Protein AF-A0A3B9M9H8-F1 (afdb_monomer_lite)

Radius of gyration: 17.42 Å; chains: 1; bounding box: 34×27×54 Å

pLDDT: mean 92.32, std 10.02, range [53.03, 98.56]

Secondary structure (DSSP, 8-state):
--TTHHHHHHHHHHHHHHHHHHH--SHHHHHHHHHHHHHHIIIIIHHHHHHHHHS-GGGHHHHHHHHHHHHHHHHHHHHHHHHHHHHTT-HHHHHHHHHHHHHHHHHHHHHHHHH---HHHHHHHHHHH--

Sequence (131 aa):
TPAWVPISIGGAMGCAGYLAAALDQHAVAILLASVLIGGCYAIFHSTMQAWATDIAPEVRGTAAALFVTSAFTGGAIGSGLGAFFAQAHQYRSLFLLAAALSVPVVITAALTRARYPGSMLAEQVEELAGS

Structure (mmCIF, N/CA/C/O backbone):
data_AF-A0A3B9M9H8-F1
#
_entry.id   AF-A0A3B9M9H8-F1
#
loop_
_atom_site.group_PDB
_atom_site.id
_atom_site.type_symbol
_atom_site.label_atom_id
_atom_site.label_alt_id
_atom_site.label_comp_id
_atom_site.label_asym_id
_atom_site.label_entity_id
_atom_site.label_seq_id
_atom_site.pdbx_PDB_ins_code
_atom_site.Cartn_x
_atom_site.Cartn_y
_atom_site.Cartn_z
_atom_site.occupancy
_atom_site.B_iso_or_equiv
_atom_site.auth_seq_id
_atom_site.auth_comp_id
_atom_site.auth_asym_id
_atom_site.auth_atom_id
_atom_site.pdbx_PDB_model_num
ATOM 1 N N . THR A 1 1 ? 3.543 -13.866 -15.358 1.00 61.75 1 THR A N 1
ATOM 2 C CA . THR A 1 1 ? 2.240 -13.304 -14.927 1.00 61.75 1 THR A CA 1
ATOM 3 C C . THR A 1 1 ? 2.191 -11.836 -15.315 1.00 61.75 1 THR A C 1
ATOM 5 O O . THR A 1 1 ? 3.250 -11.216 -15.331 1.00 61.75 1 THR A O 1
ATOM 8 N N . PRO A 1 2 ? 1.028 -11.267 -15.684 1.00 82.25 2 PRO A N 1
ATOM 9 C CA . PRO A 1 2 ? 0.944 -9.858 -16.070 1.00 82.25 2 PRO A CA 1
ATOM 10 C C . PRO A 1 2 ? 1.464 -8.936 -14.963 1.00 82.25 2 PRO A C 1
ATOM 12 O O . PRO A 1 2 ? 1.190 -9.156 -13.784 1.00 82.25 2 PRO A O 1
ATOM 15 N N . ALA A 1 3 ? 2.197 -7.889 -15.340 1.00 85.69 3 ALA A N 1
ATOM 16 C CA . ALA A 1 3 ? 2.965 -7.072 -14.402 1.00 85.69 3 ALA A CA 1
ATOM 17 C C . ALA A 1 3 ? 2.104 -6.292 -13.380 1.00 85.69 3 ALA A C 1
ATOM 19 O O . ALA A 1 3 ? 2.617 -5.856 -12.355 1.00 85.69 3 ALA A O 1
ATOM 20 N N . TRP A 1 4 ? 0.803 -6.134 -13.640 1.00 90.31 4 TRP A N 1
ATOM 21 C CA . TRP A 1 4 ? -0.172 -5.487 -12.752 1.00 90.31 4 TRP A CA 1
ATOM 22 C C . TRP A 1 4 ? -0.749 -6.423 -11.673 1.00 90.31 4 TRP A C 1
ATOM 24 O O . TRP A 1 4 ? -1.355 -5.951 -10.708 1.00 90.31 4 TRP A O 1
ATOM 34 N N . VAL A 1 5 ? -0.566 -7.743 -11.806 1.00 94.19 5 VAL A N 1
ATOM 35 C CA . VAL A 1 5 ? -1.150 -8.741 -10.892 1.00 94.19 5 VAL A CA 1
ATOM 36 C C . VAL A 1 5 ? -0.601 -8.622 -9.465 1.00 94.19 5 VAL A C 1
ATOM 38 O O . VAL A 1 5 ? -1.420 -8.549 -8.550 1.00 94.19 5 VAL A O 1
ATOM 41 N N . PRO A 1 6 ? 0.726 -8.529 -9.224 1.00 94.62 6 PRO A N 1
ATOM 42 C CA . PRO A 1 6 ? 1.252 -8.388 -7.863 1.00 94.62 6 PRO A CA 1
ATOM 43 C C . PRO A 1 6 ? 0.739 -7.122 -7.169 1.00 94.62 6 PRO A C 1
ATOM 45 O O . PRO A 1 6 ? 0.339 -7.168 -6.008 1.00 94.62 6 PRO A O 1
ATOM 48 N N . ILE A 1 7 ? 0.664 -6.012 -7.913 1.00 95.56 7 ILE A N 1
ATOM 49 C CA . ILE A 1 7 ? 0.098 -4.745 -7.435 1.00 95.56 7 ILE A CA 1
ATOM 50 C C . ILE A 1 7 ? -1.368 -4.943 -7.032 1.00 95.56 7 ILE A C 1
ATOM 52 O O . ILE A 1 7 ? -1.773 -4.563 -5.939 1.00 95.56 7 ILE A O 1
ATOM 56 N N . SER A 1 8 ? -2.169 -5.596 -7.868 1.00 96.94 8 SER A N 1
ATOM 57 C CA . SER A 1 8 ? -3.590 -5.793 -7.563 1.00 96.94 8 SER A CA 1
ATOM 58 C C . SER A 1 8 ? -3.805 -6.704 -6.354 1.00 96.94 8 SER A C 1
ATOM 60 O O . SER A 1 8 ? -4.642 -6.398 -5.511 1.00 96.94 8 SER A O 1
ATOM 62 N N . ILE A 1 9 ? -3.024 -7.782 -6.224 1.00 97.75 9 ILE A N 1
ATOM 63 C CA . ILE A 1 9 ? -3.107 -8.705 -5.083 1.00 97.75 9 ILE A CA 1
ATOM 64 C C . ILE A 1 9 ? -2.706 -7.994 -3.790 1.00 97.75 9 ILE A C 1
ATOM 66 O O . ILE A 1 9 ? -3.498 -7.947 -2.852 1.00 97.75 9 ILE A O 1
ATOM 70 N N . GLY A 1 10 ? -1.509 -7.400 -3.740 1.00 97.69 10 GLY A N 1
ATOM 71 C CA . GLY A 1 10 ? -1.038 -6.708 -2.539 1.00 97.69 10 GLY A CA 1
ATOM 72 C C . GLY A 1 10 ? -1.941 -5.530 -2.162 1.00 97.69 10 GLY A C 1
ATOM 73 O O . GLY A 1 10 ? -2.277 -5.349 -0.994 1.00 97.69 10 GLY A O 1
ATOM 74 N N . GLY A 1 11 ? -2.416 -4.775 -3.155 1.00 97.69 11 GLY A N 1
ATOM 75 C CA . GLY A 1 11 ? -3.352 -3.675 -2.951 1.00 97.69 11 GLY A CA 1
ATOM 76 C C . GLY A 1 11 ? -4.710 -4.130 -2.410 1.00 97.69 11 GLY A C 1
ATOM 77 O O . GLY A 1 11 ? -5.246 -3.511 -1.488 1.00 97.69 11 GLY A O 1
ATOM 78 N N . ALA A 1 12 ? -5.248 -5.243 -2.922 1.00 98.25 12 ALA A N 1
ATOM 79 C CA . ALA A 1 12 ? -6.476 -5.845 -2.410 1.00 98.25 12 ALA A CA 1
ATOM 80 C C . ALA A 1 12 ? -6.315 -6.321 -0.961 1.00 98.25 12 ALA A C 1
ATOM 82 O O . ALA A 1 12 ? -7.221 -6.110 -0.156 1.00 98.25 12 ALA A O 1
ATOM 83 N N . MET A 1 13 ? -5.155 -6.886 -0.600 1.00 98.50 13 MET A N 1
ATOM 84 C CA . MET A 1 13 ? -4.850 -7.230 0.793 1.00 98.50 13 MET A CA 1
ATOM 85 C C . MET A 1 13 ? -4.887 -5.988 1.690 1.00 98.50 13 MET A C 1
ATOM 87 O O . MET A 1 13 ? -5.530 -6.017 2.734 1.00 98.50 13 MET A O 1
ATOM 91 N N . GLY A 1 14 ? -4.278 -4.874 1.270 1.00 98.19 14 GLY A N 1
ATOM 92 C CA . GLY A 1 14 ? -4.316 -3.617 2.026 1.00 98.19 14 GLY A CA 1
ATOM 93 C C . GLY A 1 14 ? -5.739 -3.083 2.224 1.00 98.19 14 GLY A C 1
ATOM 94 O O . GLY A 1 14 ? -6.138 -2.779 3.348 1.00 98.19 14 GLY A O 1
ATOM 95 N N . CYS A 1 15 ? -6.536 -3.043 1.151 1.00 98.38 15 CYS A N 1
ATOM 96 C CA . CYS A 1 15 ? -7.935 -2.607 1.216 1.00 98.38 15 CYS A CA 1
ATOM 97 C C . CYS A 1 15 ? -8.771 -3.508 2.138 1.00 98.38 15 CYS A C 1
ATOM 99 O O . CYS A 1 15 ? -9.527 -3.008 2.970 1.00 98.38 15 CYS A O 1
ATOM 101 N N . ALA A 1 16 ? -8.608 -4.829 2.023 1.00 98.31 16 ALA A N 1
ATOM 102 C CA . ALA A 1 16 ? -9.291 -5.800 2.871 1.00 98.31 16 ALA A CA 1
ATOM 103 C C . ALA A 1 16 ? -8.863 -5.680 4.340 1.00 98.31 16 ALA A C 1
ATOM 105 O O . ALA A 1 16 ? -9.712 -5.764 5.223 1.00 98.31 16 ALA A O 1
ATOM 106 N N . GLY A 1 17 ? -7.578 -5.434 4.610 1.00 98.25 17 GLY A N 1
ATOM 107 C CA . GLY A 1 17 ? -7.062 -5.227 5.961 1.00 98.25 17 GLY A CA 1
ATOM 108 C C . GLY A 1 17 ? -7.670 -3.997 6.633 1.00 98.25 17 GLY A C 1
ATOM 109 O O . GLY A 1 17 ? -8.185 -4.099 7.746 1.00 98.25 17 GLY A O 1
ATOM 110 N N . TYR A 1 18 ? -7.700 -2.854 5.940 1.00 98.12 18 TYR A N 1
ATOM 111 C CA . TYR A 1 18 ? -8.363 -1.656 6.464 1.00 98.12 18 TYR A CA 1
ATOM 112 C C . TYR A 1 18 ? -9.869 -1.854 6.645 1.00 98.12 18 TYR A C 1
ATOM 114 O O . TYR A 1 18 ? -10.421 -1.435 7.659 1.00 98.12 18 TYR A O 1
ATOM 122 N N . LEU A 1 19 ? -10.541 -2.534 5.713 1.00 97.88 19 LEU A N 1
ATOM 123 C CA . LEU A 1 19 ? -11.967 -2.819 5.853 1.00 97.88 19 LEU A CA 1
ATOM 124 C C . LEU A 1 19 ? -12.250 -3.755 7.039 1.00 97.88 19 LEU A C 1
ATOM 126 O O . LEU A 1 19 ? -13.182 -3.501 7.795 1.00 97.88 19 LEU A O 1
ATOM 130 N N . ALA A 1 20 ? -11.432 -4.788 7.249 1.00 97.69 20 ALA A N 1
ATOM 131 C CA . ALA A 1 20 ? -11.558 -5.693 8.389 1.00 97.69 20 ALA A CA 1
ATOM 132 C C . ALA A 1 20 ? -11.435 -4.940 9.723 1.00 97.69 20 ALA A C 1
ATOM 134 O O . ALA A 1 20 ? -12.317 -5.064 10.569 1.00 97.69 20 ALA A O 1
ATOM 135 N N . ALA A 1 21 ? -10.416 -4.084 9.867 1.00 97.62 21 ALA A N 1
ATOM 136 C CA . ALA A 1 21 ? -10.228 -3.246 11.056 1.00 97.62 21 ALA A CA 1
ATOM 137 C C . ALA A 1 21 ? -11.351 -2.207 11.260 1.00 97.62 21 ALA A C 1
ATOM 139 O O . ALA A 1 21 ? -11.612 -1.753 12.376 1.00 97.62 21 ALA A O 1
ATOM 140 N N . ALA A 1 22 ? -12.027 -1.803 10.182 1.00 97.38 22 ALA A N 1
ATOM 141 C CA . ALA A 1 22 ? -13.179 -0.914 10.259 1.00 97.38 22 ALA A CA 1
ATOM 142 C C . ALA A 1 22 ? -14.457 -1.626 10.727 1.00 97.38 22 ALA A C 1
ATOM 144 O O . ALA A 1 22 ? -15.315 -1.002 11.357 1.00 97.38 22 ALA A O 1
ATOM 145 N N . LEU A 1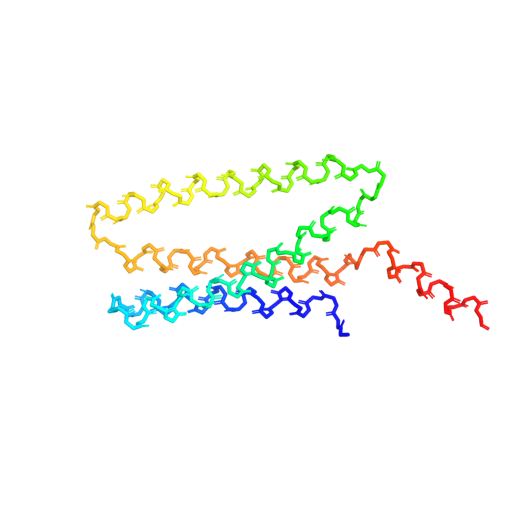 23 ? -14.612 -2.905 10.378 1.00 97.00 23 LEU A N 1
ATOM 146 C CA . LEU A 1 23 ? -15.783 -3.709 10.723 1.00 97.00 23 LEU A CA 1
ATOM 147 C C . LEU A 1 23 ? -15.714 -4.234 12.156 1.00 97.00 23 LEU A C 1
ATOM 149 O O . LEU A 1 23 ? -16.728 -4.212 12.848 1.00 97.00 23 LEU A O 1
ATOM 153 N N . ASP A 1 24 ? -14.533 -4.667 12.593 1.00 95.56 24 ASP A N 1
ATOM 154 C CA . ASP A 1 24 ? -14.305 -5.203 13.931 1.00 95.56 24 ASP A CA 1
ATOM 155 C C . ASP A 1 24 ? -12.929 -4.769 14.461 1.00 95.56 24 ASP A C 1
ATOM 157 O O . ASP A 1 24 ? -11.912 -4.839 13.771 1.00 95.56 24 ASP A O 1
ATOM 161 N N . GLN A 1 25 ? -12.914 -4.292 15.705 1.00 94.75 25 GLN A N 1
ATOM 162 C CA . GLN A 1 25 ? -11.747 -3.733 16.393 1.00 94.75 25 GLN A CA 1
ATOM 163 C C . GLN A 1 25 ? -11.278 -4.607 17.559 1.00 94.75 25 GLN A C 1
ATOM 165 O O . GLN A 1 25 ? -10.404 -4.205 18.329 1.00 94.75 25 GLN A O 1
ATOM 170 N N . HIS A 1 26 ? -11.824 -5.817 17.696 1.00 95.69 26 HIS A N 1
ATOM 171 C CA . HIS A 1 26 ? -11.276 -6.816 18.599 1.00 95.69 26 HIS A CA 1
ATOM 172 C C . HIS A 1 26 ? -9.885 -7.281 18.151 1.00 95.69 26 HIS A C 1
ATOM 174 O O . HIS A 1 26 ? -9.519 -7.225 16.975 1.00 95.69 26 HIS A O 1
ATOM 180 N N . ALA A 1 27 ? -9.104 -7.792 19.108 1.00 96.00 27 ALA A N 1
ATOM 181 C CA . ALA A 1 27 ? -7.704 -8.158 18.896 1.00 96.00 27 ALA A CA 1
ATOM 182 C C . ALA A 1 27 ? -7.499 -9.089 17.688 1.00 96.00 27 ALA A C 1
ATOM 184 O O . ALA A 1 27 ? -6.577 -8.882 16.908 1.00 96.00 27 ALA A O 1
ATOM 185 N N . VAL A 1 28 ? -8.380 -10.073 17.487 1.00 97.00 28 VAL A N 1
ATOM 186 C CA . VAL A 1 28 ? -8.283 -11.023 16.367 1.00 97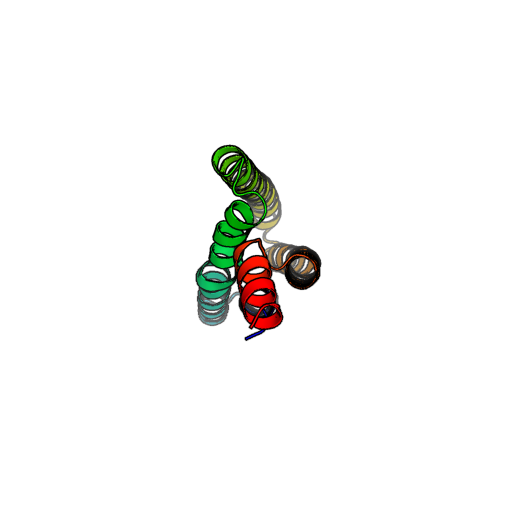.00 28 VAL A CA 1
ATOM 187 C C . VAL A 1 28 ? -8.471 -10.332 15.011 1.00 97.00 28 VAL A C 1
ATOM 189 O O . VAL A 1 28 ? -7.697 -10.585 14.089 1.00 97.00 28 VAL A O 1
ATOM 192 N N . ALA A 1 29 ? -9.450 -9.432 14.887 1.00 95.25 29 ALA A N 1
ATOM 193 C CA . ALA A 1 29 ? -9.695 -8.688 13.653 1.00 95.25 29 ALA A CA 1
ATOM 194 C C . ALA A 1 29 ? -8.534 -7.735 13.327 1.00 95.25 29 ALA A C 1
ATOM 196 O O . ALA A 1 29 ? -8.086 -7.670 12.182 1.00 95.25 29 ALA A O 1
ATOM 197 N N . ILE A 1 30 ? -7.976 -7.069 14.343 1.00 97.81 30 ILE A N 1
ATOM 198 C CA . ILE A 1 30 ? -6.798 -6.205 14.188 1.00 97.81 30 ILE A CA 1
ATOM 199 C C . ILE A 1 30 ? -5.544 -7.011 13.822 1.00 97.81 30 ILE A C 1
ATOM 201 O O . ILE A 1 30 ? -4.752 -6.564 12.990 1.00 97.81 30 ILE A O 1
ATOM 205 N N . LEU A 1 31 ? -5.365 -8.214 14.376 1.00 98.19 31 LEU A N 1
ATOM 206 C CA . LEU A 1 31 ? -4.277 -9.114 13.982 1.00 98.19 31 LEU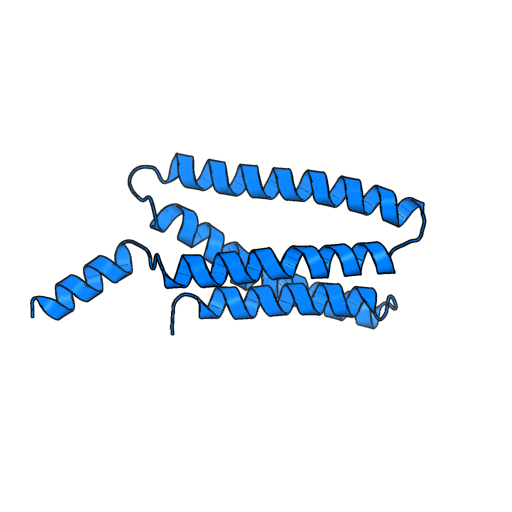 A CA 1
ATOM 207 C C . LEU A 1 31 ? -4.407 -9.536 12.515 1.00 98.19 31 LEU A C 1
ATOM 209 O O . LEU A 1 31 ? -3.433 -9.449 11.768 1.00 98.19 31 LEU A O 1
ATOM 213 N N . LEU A 1 32 ? -5.610 -9.920 12.076 1.00 97.94 32 LEU A N 1
ATOM 214 C CA . LEU A 1 32 ? -5.875 -10.237 10.671 1.00 97.94 32 LEU A CA 1
ATOM 215 C C . LEU A 1 32 ? -5.579 -9.036 9.763 1.00 97.94 32 LEU A C 1
ATOM 217 O O . LEU A 1 32 ? -4.867 -9.174 8.768 1.00 97.94 32 LEU A O 1
ATOM 221 N N . ALA A 1 33 ? -6.080 -7.852 10.124 1.00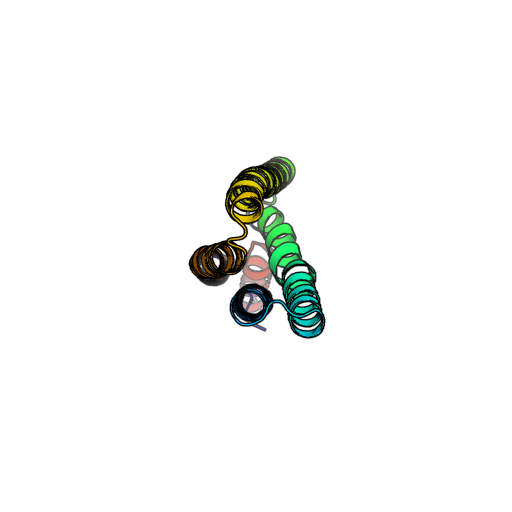 98.19 33 ALA A N 1
ATOM 222 C CA . ALA A 1 33 ? -5.810 -6.617 9.399 1.00 98.19 33 ALA A CA 1
ATOM 223 C C . ALA A 1 33 ? -4.304 -6.336 9.294 1.00 98.19 33 ALA A C 1
ATOM 225 O O . ALA A 1 33 ? -3.816 -5.997 8.218 1.00 98.19 33 ALA A O 1
ATOM 226 N N . SER A 1 34 ? -3.556 -6.546 10.379 1.00 98.12 34 SER A N 1
ATOM 227 C CA . SER A 1 34 ? -2.103 -6.347 10.419 1.00 98.12 34 SER A CA 1
ATOM 228 C C . SER A 1 34 ? -1.367 -7.286 9.464 1.00 98.12 34 SER A C 1
ATOM 230 O O . SER A 1 34 ? -0.484 -6.843 8.733 1.00 98.12 34 SER A O 1
ATOM 232 N N . VAL A 1 35 ? -1.755 -8.566 9.408 1.00 98.56 35 VAL A N 1
ATOM 233 C CA . VAL A 1 35 ? -1.181 -9.541 8.462 1.00 98.56 35 VAL A CA 1
ATOM 234 C C . VAL A 1 35 ? -1.472 -9.137 7.016 1.00 98.56 35 VAL A C 1
ATOM 236 O O . VAL A 1 35 ? -0.575 -9.153 6.173 1.00 98.56 35 VAL A O 1
ATOM 239 N N . LEU A 1 36 ? -2.709 -8.730 6.724 1.00 98.50 36 LEU A N 1
ATOM 240 C CA . LEU A 1 36 ? -3.115 -8.305 5.384 1.00 98.50 36 LEU A CA 1
ATOM 241 C C . LEU A 1 36 ? -2.373 -7.040 4.925 1.00 98.50 36 LEU A C 1
ATOM 243 O O . LEU A 1 36 ? -1.867 -6.990 3.803 1.00 98.50 36 LEU A O 1
ATOM 247 N N . ILE A 1 37 ? -2.241 -6.043 5.801 1.00 98.00 37 ILE A N 1
ATOM 248 C CA . ILE A 1 37 ? -1.482 -4.816 5.522 1.00 98.00 37 ILE A CA 1
ATOM 249 C C . ILE A 1 37 ? 0.019 -5.123 5.393 1.00 98.00 37 ILE A C 1
ATOM 251 O O . ILE A 1 37 ? 0.682 -4.575 4.512 1.00 98.00 37 ILE A O 1
ATOM 255 N N . GLY A 1 38 ? 0.551 -6.051 6.193 1.00 98.06 38 GLY A N 1
ATOM 256 C CA . GLY A 1 38 ? 1.914 -6.560 6.032 1.00 98.06 38 GLY A CA 1
ATOM 257 C C . GLY A 1 38 ? 2.140 -7.177 4.650 1.00 98.06 38 GLY A C 1
ATOM 258 O O . GLY A 1 38 ? 3.132 -6.874 3.991 1.00 98.06 38 GLY A O 1
ATOM 259 N N . GLY A 1 39 ? 1.181 -7.965 4.156 1.00 98.00 39 GLY A N 1
ATOM 260 C CA . GLY A 1 39 ? 1.206 -8.496 2.792 1.00 98.00 39 GLY A CA 1
ATOM 261 C C . GLY A 1 39 ? 1.126 -7.415 1.708 1.00 98.00 39 GLY A C 1
ATOM 262 O O . GLY A 1 39 ? 1.829 -7.507 0.703 1.00 98.00 39 GLY A O 1
ATOM 263 N N . CYS A 1 40 ? 0.352 -6.347 1.928 1.00 98.06 40 CYS A N 1
ATOM 264 C CA . CYS A 1 40 ? 0.365 -5.167 1.057 1.00 98.06 40 CYS A CA 1
ATOM 265 C C . CYS A 1 40 ? 1.772 -4.552 0.967 1.00 98.06 40 CYS A C 1
ATOM 267 O O . CYS A 1 40 ? 2.285 -4.345 -0.132 1.00 98.06 40 CYS A O 1
ATOM 269 N N . TYR A 1 41 ? 2.450 -4.339 2.095 1.00 96.31 41 TYR A N 1
ATOM 270 C CA . TYR A 1 41 ? 3.829 -3.838 2.093 1.00 96.31 41 TYR A CA 1
ATOM 271 C C . TYR A 1 41 ? 4.800 -4.794 1.386 1.00 96.31 41 TYR A C 1
ATOM 273 O O . TYR A 1 41 ? 5.601 -4.375 0.549 1.00 96.31 41 TYR A O 1
ATOM 281 N N . ALA A 1 42 ? 4.702 -6.088 1.688 1.00 97.75 42 ALA A N 1
ATOM 282 C CA . ALA A 1 42 ? 5.590 -7.098 1.131 1.00 97.75 42 ALA A CA 1
ATOM 283 C C . ALA A 1 42 ? 5.445 -7.250 -0.389 1.00 97.75 42 ALA A C 1
ATOM 285 O O . ALA A 1 42 ? 6.442 -7.507 -1.060 1.00 97.75 42 ALA A O 1
ATOM 286 N N . ILE A 1 43 ? 4.232 -7.088 -0.932 1.00 97.69 43 ILE A N 1
ATOM 287 C CA . ILE A 1 43 ? 3.931 -7.342 -2.348 1.00 97.69 43 ILE A CA 1
ATOM 288 C C . ILE A 1 43 ? 3.738 -6.036 -3.124 1.00 97.69 43 ILE A C 1
ATOM 290 O O . ILE A 1 43 ? 4.464 -5.779 -4.079 1.00 97.69 43 ILE A O 1
ATOM 294 N N . PHE A 1 44 ? 2.762 -5.204 -2.753 1.00 97.06 44 PHE A N 1
ATOM 295 C CA . PHE A 1 44 ? 2.416 -3.988 -3.497 1.00 97.06 44 PHE A CA 1
ATOM 296 C C . PHE A 1 44 ? 3.514 -2.929 -3.384 1.00 97.06 44 PHE A C 1
ATOM 298 O O . PHE A 1 44 ? 4.012 -2.457 -4.407 1.00 97.06 44 PHE A O 1
ATOM 305 N N . HIS A 1 45 ? 3.921 -2.580 -2.159 1.00 96.12 45 HIS A N 1
ATOM 306 C CA . HIS A 1 45 ? 4.871 -1.486 -1.943 1.00 96.12 45 HIS A CA 1
ATOM 307 C C . HIS A 1 45 ? 6.251 -1.813 -2.525 1.00 96.12 45 HIS A C 1
ATOM 309 O O . HIS A 1 45 ? 6.821 -1.000 -3.250 1.00 96.12 45 HIS A O 1
ATOM 315 N N . SER A 1 46 ? 6.781 -3.009 -2.254 1.00 95.62 46 SER A N 1
ATOM 316 C CA . SER A 1 46 ? 8.069 -3.458 -2.804 1.00 95.62 46 SER A CA 1
ATOM 317 C C . SER A 1 46 ? 8.065 -3.498 -4.341 1.00 95.62 46 SER A C 1
ATOM 319 O O . SER A 1 46 ? 9.012 -3.024 -4.970 1.00 95.62 46 SER A O 1
ATOM 321 N N . THR A 1 47 ? 6.974 -3.975 -4.958 1.00 95.50 47 THR A N 1
ATOM 322 C CA . THR A 1 47 ? 6.818 -3.999 -6.422 1.00 95.50 47 THR A CA 1
ATOM 323 C C . THR A 1 47 ? 6.798 -2.586 -7.000 1.00 95.50 47 THR A C 1
ATOM 325 O O . THR A 1 47 ? 7.459 -2.328 -8.005 1.00 95.50 47 THR A O 1
ATOM 328 N N . MET A 1 48 ? 6.069 -1.656 -6.374 1.00 94.62 48 MET A N 1
ATOM 329 C CA . MET A 1 48 ? 6.056 -0.255 -6.801 1.00 94.62 48 MET A CA 1
ATOM 330 C C . MET A 1 48 ? 7.425 0.408 -6.656 1.00 94.62 48 MET A C 1
ATOM 332 O O . MET A 1 48 ? 7.834 1.148 -7.546 1.00 94.62 48 MET A O 1
ATOM 336 N N . GLN A 1 49 ? 8.141 0.122 -5.568 1.00 94.88 49 GLN A N 1
ATOM 337 C CA . GLN A 1 49 ? 9.471 0.669 -5.327 1.00 94.88 49 GLN A CA 1
ATOM 338 C C . GLN A 1 49 ? 10.469 0.220 -6.402 1.00 94.88 49 GLN A C 1
ATOM 340 O O . GLN A 1 49 ? 11.196 1.053 -6.939 1.00 94.88 49 GLN A O 1
ATOM 345 N N . ALA A 1 50 ? 10.475 -1.070 -6.753 1.00 93.81 50 ALA A N 1
ATOM 346 C CA . ALA A 1 50 ? 11.302 -1.582 -7.846 1.00 93.81 50 ALA A CA 1
ATOM 347 C C . ALA A 1 50 ? 10.915 -0.929 -9.184 1.00 93.81 50 ALA A C 1
ATOM 349 O O . ALA A 1 50 ? 11.755 -0.375 -9.895 1.00 93.81 50 ALA A O 1
ATOM 350 N N . TRP A 1 51 ? 9.611 -0.893 -9.476 1.00 94.25 51 TRP A N 1
ATOM 351 C CA . TRP A 1 51 ? 9.087 -0.311 -10.708 1.00 94.25 51 TRP A CA 1
ATOM 352 C C . TRP A 1 51 ? 9.450 1.160 -10.903 1.00 94.25 51 TRP A C 1
ATOM 354 O O . TRP A 1 51 ? 9.790 1.554 -12.017 1.00 94.25 51 TRP A O 1
ATOM 364 N N . ALA A 1 52 ? 9.393 1.963 -9.838 1.00 92.69 52 ALA A N 1
ATOM 365 C CA . ALA A 1 52 ? 9.696 3.388 -9.895 1.00 92.69 52 ALA A CA 1
ATOM 366 C C . ALA A 1 52 ? 11.103 3.644 -10.452 1.00 92.69 52 ALA A C 1
ATOM 368 O O . ALA A 1 52 ? 11.303 4.585 -11.213 1.00 92.69 52 ALA A O 1
ATOM 369 N N . THR A 1 53 ? 12.069 2.785 -10.121 1.00 93.50 53 THR A N 1
ATOM 370 C CA . THR A 1 53 ? 13.434 2.897 -10.650 1.00 93.50 53 THR A CA 1
ATOM 371 C C . THR A 1 53 ? 13.607 2.280 -12.034 1.00 93.50 53 THR A C 1
ATOM 373 O O . THR A 1 53 ? 14.492 2.689 -12.782 1.00 93.50 53 THR A O 1
ATOM 376 N N . ASP A 1 54 ? 12.760 1.324 -12.402 1.00 92.38 54 ASP A N 1
ATOM 377 C CA . ASP A 1 54 ? 12.859 0.621 -13.683 1.00 92.38 54 ASP A CA 1
ATOM 378 C C . ASP A 1 54 ? 12.194 1.377 -14.836 1.00 92.38 54 ASP A C 1
ATOM 380 O O . ASP A 1 54 ? 12.564 1.186 -15.989 1.00 92.38 54 ASP A O 1
ATOM 384 N N . ILE A 1 55 ? 11.221 2.249 -14.555 1.00 89.62 55 ILE A N 1
ATOM 385 C CA . ILE A 1 55 ? 10.574 3.064 -15.595 1.00 89.62 55 ILE A CA 1
ATOM 386 C C . ILE A 1 55 ? 11.464 4.220 -16.082 1.00 89.62 55 ILE A C 1
ATOM 388 O O . ILE A 1 55 ? 11.264 4.724 -17.183 1.00 89.62 55 ILE A O 1
ATOM 392 N N . ALA A 1 56 ? 12.439 4.641 -15.271 1.00 87.94 56 ALA A N 1
ATOM 393 C CA . ALA A 1 56 ? 13.347 5.748 -15.566 1.00 87.94 56 ALA A CA 1
ATOM 394 C C . ALA A 1 56 ? 14.800 5.391 -15.178 1.00 87.94 56 ALA A C 1
ATOM 396 O O . ALA A 1 56 ? 15.360 5.988 -14.249 1.00 87.94 56 ALA A O 1
ATOM 397 N N . PRO A 1 57 ? 15.421 4.411 -15.868 1.00 88.44 57 PRO A N 1
ATOM 398 C CA . PRO A 1 57 ? 16.746 3.892 -15.522 1.00 88.44 57 PRO A CA 1
ATOM 399 C C . PRO A 1 57 ? 17.858 4.955 -15.603 1.00 88.44 57 PRO A C 1
ATOM 401 O O . PRO A 1 57 ? 18.802 4.921 -14.816 1.00 88.44 57 PRO A O 1
ATOM 404 N N . GLU A 1 58 ? 17.702 5.951 -16.475 1.00 92.25 58 GLU A N 1
ATOM 405 C CA . GLU A 1 58 ? 18.658 7.057 -16.654 1.00 92.25 58 GLU A CA 1
ATOM 406 C C . GLU A 1 58 ? 18.743 7.983 -15.427 1.00 92.25 58 GLU A C 1
ATOM 408 O O . GLU A 1 58 ? 19.743 8.660 -15.198 1.00 92.25 58 GLU A O 1
ATOM 413 N N . VAL A 1 59 ? 17.677 8.030 -14.618 1.00 94.44 59 VAL A N 1
ATOM 414 C CA . VAL A 1 59 ? 17.528 8.941 -13.469 1.00 94.44 59 VAL A CA 1
ATOM 415 C C . VAL A 1 59 ? 17.070 8.204 -12.204 1.00 94.44 59 VAL A C 1
ATOM 417 O O . VAL A 1 59 ? 16.329 8.747 -11.380 1.00 94.44 59 VAL A O 1
ATOM 420 N N . ARG A 1 60 ? 17.539 6.961 -12.013 1.00 93.31 60 ARG A N 1
ATOM 421 C CA . ARG A 1 60 ? 17.144 6.057 -10.905 1.00 93.31 60 ARG A CA 1
ATOM 422 C C . ARG A 1 60 ? 17.201 6.699 -9.527 1.00 93.31 60 ARG A C 1
ATOM 424 O O . ARG A 1 60 ? 16.288 6.498 -8.729 1.00 93.31 60 ARG A O 1
ATOM 431 N N . GLY A 1 61 ? 18.252 7.474 -9.253 1.00 96.12 61 GLY A N 1
ATOM 432 C CA . GLY A 1 61 ? 18.414 8.171 -7.975 1.00 96.12 61 GLY A CA 1
ATOM 433 C C . GLY A 1 61 ? 17.269 9.148 -7.698 1.00 96.12 61 GLY A C 1
ATOM 434 O O . GLY A 1 61 ? 16.667 9.109 -6.626 1.00 96.12 61 GLY A O 1
ATOM 435 N N . THR A 1 62 ? 16.907 9.965 -8.690 1.00 96.94 62 THR A N 1
ATOM 436 C CA . THR A 1 62 ? 15.788 10.913 -8.593 1.00 96.94 62 THR A CA 1
ATOM 437 C C . THR A 1 62 ? 14.449 10.191 -8.480 1.00 96.94 62 THR A C 1
ATOM 439 O O . THR A 1 62 ? 13.625 10.565 -7.648 1.00 96.94 62 THR A O 1
ATOM 442 N N . ALA A 1 63 ? 14.235 9.127 -9.261 1.00 95.38 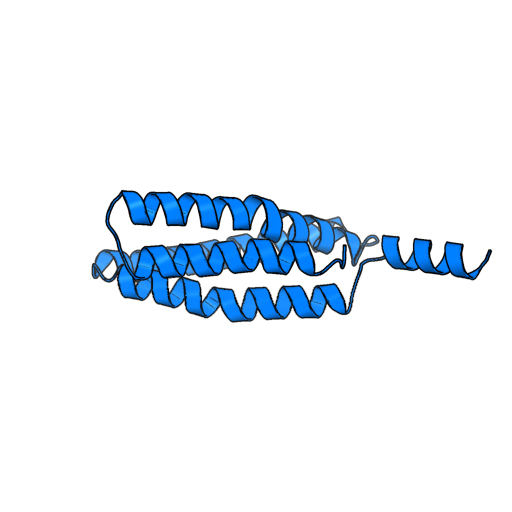63 ALA A N 1
ATOM 443 C CA . ALA A 1 63 ? 13.005 8.340 -9.197 1.00 95.38 63 ALA A CA 1
ATOM 444 C C . ALA A 1 63 ? 12.802 7.694 -7.813 1.00 95.38 63 ALA A C 1
ATOM 446 O O . ALA A 1 63 ? 11.720 7.794 -7.231 1.00 95.38 63 ALA A O 1
ATOM 447 N N . ALA A 1 64 ? 13.859 7.107 -7.241 1.00 96.06 64 ALA A N 1
ATOM 448 C CA . ALA A 1 64 ? 13.836 6.561 -5.887 1.00 96.06 64 ALA A CA 1
ATOM 449 C C . ALA A 1 64 ? 13.568 7.649 -4.833 1.00 96.06 64 ALA A C 1
ATOM 45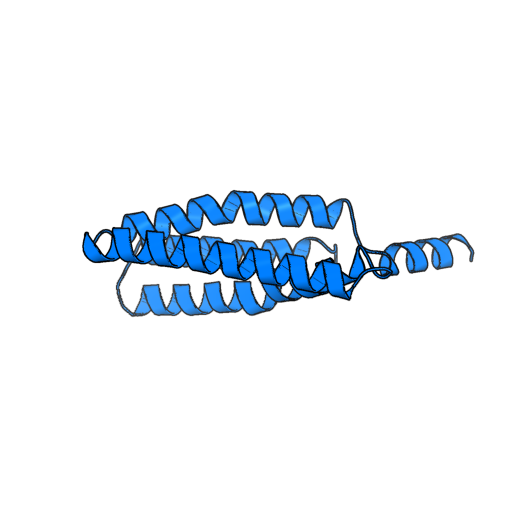1 O O . ALA A 1 64 ? 12.735 7.454 -3.947 1.00 96.06 64 ALA A O 1
ATOM 452 N N . ALA A 1 65 ? 14.222 8.812 -4.943 1.00 97.38 65 ALA A N 1
ATOM 453 C CA . ALA A 1 65 ? 14.024 9.927 -4.019 1.00 97.38 65 ALA A CA 1
ATOM 454 C C . ALA A 1 65 ? 12.584 10.463 -4.049 1.00 97.38 65 ALA A C 1
ATOM 456 O O . ALA A 1 65 ? 11.998 10.699 -2.992 1.00 97.38 65 ALA A O 1
ATOM 457 N N . LEU A 1 66 ? 11.982 10.607 -5.234 1.00 96.62 66 LEU A N 1
ATOM 458 C CA . LEU A 1 66 ? 10.585 11.027 -5.381 1.00 96.62 66 LEU A CA 1
ATOM 459 C C . LEU A 1 66 ? 9.613 9.992 -4.809 1.00 96.62 66 LEU A C 1
ATOM 461 O O . LEU A 1 66 ? 8.655 10.372 -4.132 1.00 96.62 66 LEU A O 1
ATOM 465 N N . PHE A 1 67 ? 9.868 8.699 -5.028 1.00 95.81 67 PHE A N 1
ATOM 466 C CA . PHE A 1 67 ? 9.055 7.626 -4.457 1.00 95.81 67 PHE A CA 1
ATOM 467 C C . PHE A 1 67 ? 9.081 7.664 -2.924 1.00 95.81 67 PHE A C 1
ATOM 469 O O . PHE A 1 67 ? 8.031 7.717 -2.285 1.00 95.81 67 PHE A O 1
ATOM 476 N N . VAL A 1 68 ? 10.277 7.723 -2.333 1.00 97.00 68 VAL A N 1
ATOM 477 C CA . VAL A 1 68 ? 10.468 7.778 -0.877 1.00 97.00 68 VAL A CA 1
ATOM 478 C C . VAL A 1 68 ? 9.880 9.058 -0.279 1.00 97.00 68 VAL A C 1
ATOM 480 O O . VAL A 1 68 ? 9.192 8.995 0.738 1.00 97.00 68 VAL A O 1
ATOM 483 N N . THR A 1 69 ? 10.087 10.209 -0.924 1.00 98.19 69 THR A N 1
ATOM 484 C CA . THR A 1 69 ? 9.486 11.485 -0.501 1.00 98.19 69 THR A CA 1
ATOM 485 C C . THR A 1 69 ? 7.967 11.372 -0.474 1.00 98.19 69 THR A C 1
ATOM 487 O O . THR A 1 69 ? 7.348 11.678 0.539 1.00 98.19 69 THR A O 1
ATOM 490 N N . SER A 1 70 ? 7.369 10.849 -1.547 1.00 96.69 70 SER A N 1
ATOM 491 C CA . SER A 1 70 ? 5.920 10.652 -1.638 1.00 96.69 70 SER A CA 1
ATOM 492 C C . SER A 1 70 ? 5.400 9.706 -0.549 1.00 96.69 70 SER A C 1
ATOM 494 O O . SER A 1 70 ? 4.386 10.000 0.086 1.00 96.69 70 SER A O 1
ATOM 496 N N . ALA A 1 71 ? 6.112 8.604 -0.285 1.00 95.38 71 ALA A N 1
ATOM 497 C CA . ALA A 1 71 ? 5.759 7.647 0.762 1.00 95.38 71 ALA A CA 1
ATOM 498 C C . ALA A 1 71 ? 5.791 8.288 2.160 1.00 95.38 71 ALA A C 1
ATOM 500 O O . ALA A 1 71 ? 4.839 8.139 2.930 1.00 95.38 71 ALA A O 1
ATOM 501 N N . PHE A 1 72 ? 6.837 9.056 2.478 1.00 96.94 72 PHE A N 1
ATOM 502 C CA . PHE A 1 72 ? 6.933 9.758 3.759 1.00 96.94 72 PHE A CA 1
ATOM 503 C C . PHE A 1 72 ? 5.908 10.884 3.897 1.00 96.94 72 PHE A C 1
ATOM 505 O O . PHE A 1 72 ? 5.312 11.023 4.964 1.00 96.94 72 PHE A O 1
ATOM 512 N N . THR A 1 73 ? 5.648 11.656 2.839 1.00 98.19 73 THR A N 1
ATOM 513 C CA . THR A 1 73 ? 4.590 12.676 2.842 1.00 98.19 73 THR A CA 1
ATOM 514 C C . THR A 1 73 ? 3.226 12.046 3.120 1.00 98.19 73 THR A C 1
ATOM 516 O O . THR A 1 73 ? 2.497 12.523 3.991 1.00 98.19 73 THR A O 1
ATOM 519 N N . GLY A 1 74 ? 2.902 10.938 2.447 1.00 96.31 74 GLY A N 1
ATOM 520 C CA . GLY A 1 74 ? 1.682 10.177 2.714 1.00 96.31 74 GLY A CA 1
ATOM 521 C C . GLY A 1 74 ? 1.619 9.660 4.153 1.00 96.31 74 GLY A C 1
ATOM 522 O O . GLY A 1 74 ? 0.597 9.827 4.817 1.00 96.31 74 GLY A O 1
ATOM 523 N N . GLY A 1 75 ? 2.721 9.107 4.670 1.00 96.31 75 GLY A N 1
ATOM 524 C CA . GLY A 1 75 ? 2.828 8.645 6.056 1.00 96.31 75 GLY A CA 1
ATOM 525 C C . GLY A 1 75 ? 2.625 9.758 7.090 1.00 96.31 75 GLY A C 1
ATOM 526 O O . GLY A 1 75 ? 1.940 9.545 8.091 1.00 96.31 75 GLY A O 1
ATOM 527 N N . ALA A 1 76 ? 3.148 10.960 6.837 1.00 98.00 76 ALA A N 1
ATOM 528 C CA . ALA A 1 76 ? 2.961 12.124 7.702 1.00 98.00 76 ALA A CA 1
ATOM 529 C C . ALA A 1 76 ? 1.495 12.591 7.727 1.00 98.00 76 ALA A C 1
ATOM 531 O O . ALA A 1 76 ? 0.921 12.756 8.805 1.00 98.00 76 ALA A O 1
ATOM 532 N N . ILE A 1 77 ? 0.864 12.733 6.553 1.00 97.12 77 ILE A N 1
ATOM 533 C CA . ILE A 1 77 ? -0.563 13.086 6.439 1.00 97.12 77 ILE A CA 1
ATOM 534 C C . ILE A 1 77 ? -1.428 12.020 7.122 1.00 97.12 77 ILE A C 1
ATOM 536 O O . ILE A 1 77 ? -2.297 12.346 7.931 1.00 97.12 77 ILE A O 1
ATOM 540 N N . GLY A 1 78 ? -1.160 10.743 6.838 1.00 96.25 78 GLY A N 1
ATOM 541 C CA . GLY A 1 78 ? -1.877 9.611 7.417 1.00 96.25 78 GLY A CA 1
ATOM 542 C C . GLY A 1 78 ? -1.759 9.554 8.938 1.00 96.25 78 GLY A C 1
ATOM 543 O O . GLY A 1 78 ? -2.760 9.341 9.615 1.00 96.25 78 GLY A O 1
ATOM 544 N N . SER A 1 79 ? -0.573 9.821 9.490 1.00 96.38 79 SER A N 1
ATOM 545 C CA . SER A 1 79 ? -0.355 9.868 10.943 1.00 96.38 79 SER A CA 1
ATOM 546 C C . SER A 1 79 ? -1.113 11.024 11.597 1.00 96.38 79 SER A C 1
ATOM 548 O O . SER A 1 79 ? -1.731 10.833 12.642 1.00 96.38 79 SER A O 1
ATOM 550 N N . GLY A 1 80 ? -1.126 12.206 10.969 1.00 96.94 80 GLY A N 1
ATOM 551 C CA . GLY A 1 80 ? -1.892 13.359 11.452 1.00 96.94 80 GLY A CA 1
ATOM 552 C C . GLY A 1 80 ? -3.401 13.099 11.471 1.00 96.94 80 GLY A C 1
ATOM 553 O O . GLY A 1 80 ? -4.052 13.301 12.497 1.00 96.94 80 GLY A O 1
ATOM 554 N N . LEU A 1 81 ? -3.952 12.578 10.368 1.00 95.19 81 LEU A N 1
ATOM 555 C CA . LEU A 1 81 ? -5.360 12.168 10.298 1.00 95.19 81 LEU A CA 1
ATOM 556 C C . LEU A 1 81 ? -5.666 11.046 11.298 1.00 95.19 81 LEU A C 1
ATOM 558 O O . LEU A 1 81 ? -6.682 11.090 11.989 1.00 95.19 81 LEU A O 1
ATOM 562 N N . GLY A 1 82 ? -4.769 10.068 11.419 1.00 95.25 82 GLY A N 1
ATOM 563 C CA . GLY A 1 82 ? -4.896 8.967 12.366 1.00 95.25 82 GLY A CA 1
ATOM 564 C C . GLY A 1 82 ? -4.983 9.459 13.808 1.00 95.25 82 GLY A C 1
ATOM 565 O O . GLY A 1 82 ? -5.897 9.076 14.534 1.00 95.25 82 GLY A O 1
ATOM 566 N N . ALA A 1 83 ? -4.098 10.377 14.202 1.00 96.31 83 ALA A N 1
ATOM 567 C CA . ALA A 1 83 ? -4.125 10.996 15.521 1.00 96.31 83 ALA A CA 1
ATOM 568 C C . ALA A 1 83 ? -5.415 11.794 15.762 1.00 96.31 83 ALA A C 1
ATOM 570 O O . ALA A 1 83 ? -5.972 11.728 16.857 1.00 96.31 83 ALA A O 1
ATOM 571 N N . PHE A 1 84 ? -5.908 12.530 14.760 1.00 95.75 84 PHE A N 1
ATOM 572 C CA . PHE A 1 84 ? -7.160 13.286 14.859 1.00 95.75 84 PHE A CA 1
ATOM 573 C C . PHE A 1 84 ? -8.361 12.372 15.151 1.00 95.75 84 PHE A C 1
ATOM 575 O O . PHE A 1 84 ? -9.090 12.593 16.118 1.00 95.75 84 PHE A O 1
ATOM 582 N N . PHE A 1 85 ? -8.541 11.301 14.372 1.00 96.25 85 PHE A N 1
ATOM 583 C CA . PHE A 1 85 ? -9.645 10.361 14.592 1.00 96.25 85 PHE A CA 1
ATOM 584 C C . PHE A 1 85 ? -9.474 9.529 15.871 1.00 96.25 85 PHE A C 1
ATOM 586 O O . PHE A 1 85 ? -10.462 9.266 16.558 1.00 96.25 85 PHE A O 1
ATOM 593 N N . ALA A 1 86 ? -8.245 9.127 16.217 1.00 94.25 86 ALA A N 1
ATOM 594 C CA . ALA A 1 86 ? -7.970 8.339 17.418 1.00 94.25 86 ALA A CA 1
ATOM 595 C C . ALA A 1 86 ? -8.280 9.116 18.707 1.00 94.25 86 ALA A C 1
ATOM 597 O O . ALA A 1 86 ? -8.897 8.560 19.614 1.00 94.25 86 ALA A O 1
ATOM 598 N N . GLN A 1 87 ? -7.935 10.409 18.767 1.00 96.81 87 GLN A N 1
ATOM 599 C CA . GLN A 1 87 ? -8.276 11.284 19.899 1.00 96.81 87 GLN A CA 1
ATOM 600 C C . GLN A 1 87 ? -9.791 11.437 20.088 1.00 96.81 87 GLN A C 1
ATOM 602 O O . GLN A 1 87 ? -10.267 11.558 21.211 1.00 96.81 87 GLN A O 1
ATOM 607 N N . ALA A 1 88 ? -10.559 11.382 18.998 1.00 96.38 88 ALA A N 1
ATOM 608 C CA . ALA A 1 88 ? -12.019 11.386 19.036 1.00 96.38 88 ALA A CA 1
ATOM 609 C C . ALA A 1 88 ? -12.635 9.990 19.275 1.00 96.38 88 ALA A C 1
ATOM 611 O O . ALA A 1 88 ? -13.854 9.845 19.192 1.00 96.38 88 ALA A O 1
ATOM 612 N N . HIS A 1 89 ? -11.824 8.953 19.525 1.00 95.19 89 HIS A N 1
ATOM 613 C CA . HIS A 1 89 ? -12.240 7.545 19.614 1.00 95.19 89 HIS A CA 1
ATOM 614 C C . HIS A 1 89 ? -12.982 7.021 18.365 1.00 95.19 89 HIS A C 1
ATOM 616 O O . HIS A 1 89 ? -13.741 6.055 18.428 1.00 95.19 89 HIS A O 1
ATOM 622 N N . GLN A 1 90 ? -12.741 7.619 17.195 1.00 96.38 90 GLN A N 1
ATOM 623 C CA . GLN A 1 90 ? -13.406 7.289 15.931 1.00 96.38 90 GLN A CA 1
ATOM 624 C C . GLN A 1 90 ? -12.575 6.337 15.056 1.00 96.38 90 GLN A C 1
ATOM 626 O O . GLN A 1 90 ? -12.356 6.577 13.867 1.00 96.38 90 GLN A O 1
ATOM 631 N N . TYR A 1 91 ? -12.131 5.214 15.624 1.00 95.81 91 TYR A N 1
ATOM 632 C CA . TYR A 1 91 ? -11.298 4.229 14.918 1.00 95.81 91 TYR A CA 1
ATOM 633 C C . TYR A 1 91 ? -11.983 3.630 13.685 1.00 95.81 91 TYR A C 1
ATOM 635 O O . TYR A 1 91 ? -11.339 3.369 12.672 1.00 95.81 91 TYR A O 1
ATOM 643 N N . ARG A 1 92 ? -13.311 3.458 13.727 1.00 96.75 92 ARG A N 1
ATOM 644 C CA . ARG A 1 92 ? -14.059 2.920 12.582 1.00 96.75 92 ARG A CA 1
ATOM 645 C C . ARG A 1 92 ? -13.977 3.861 11.383 1.00 96.75 92 ARG A C 1
ATOM 647 O O . ARG A 1 92 ? -13.694 3.416 10.276 1.00 96.75 92 ARG A O 1
ATOM 654 N N . SER A 1 93 ? -14.183 5.157 11.613 1.00 97.31 93 SER A N 1
ATOM 655 C CA . SER A 1 93 ? -14.073 6.191 10.580 1.00 97.31 93 SER A CA 1
ATOM 656 C C . SER A 1 93 ? -12.647 6.294 10.037 1.00 97.31 93 SER A C 1
ATOM 658 O O . SER A 1 93 ? -12.473 6.395 8.826 1.00 97.31 93 SER A O 1
ATOM 660 N N . LEU A 1 94 ? -11.638 6.193 10.911 1.00 97.31 94 LEU A N 1
ATOM 661 C CA . LEU A 1 94 ? -10.222 6.157 10.532 1.00 97.31 94 LEU A CA 1
ATOM 662 C C . LEU A 1 94 ? -9.937 5.030 9.534 1.00 97.31 94 LEU A C 1
ATOM 664 O O . LEU A 1 94 ? -9.384 5.276 8.462 1.00 97.31 94 LEU A O 1
ATOM 668 N N . PHE A 1 95 ? -10.339 3.799 9.859 1.00 97.56 95 PHE A N 1
ATOM 669 C CA . PHE A 1 95 ? -10.076 2.645 9.001 1.00 97.56 95 PHE A CA 1
ATOM 670 C C . PHE A 1 95 ? -10.920 2.651 7.718 1.00 97.56 95 PHE A C 1
ATOM 672 O O . PHE A 1 95 ? -10.409 2.285 6.660 1.00 97.56 95 PHE A O 1
ATOM 679 N N . LEU A 1 96 ? -12.170 3.135 7.762 1.00 97.81 96 LEU A N 1
ATOM 680 C CA . LEU A 1 96 ? -12.978 3.335 6.551 1.00 97.81 96 LEU A CA 1
ATOM 681 C C . LEU A 1 96 ? -12.346 4.358 5.607 1.00 97.81 96 LEU A C 1
ATOM 683 O O . LEU A 1 96 ? -12.308 4.125 4.401 1.00 97.81 96 LEU A O 1
ATOM 687 N N . LEU A 1 97 ? -11.830 5.467 6.141 1.00 97.19 97 LEU A N 1
ATOM 688 C CA . LEU A 1 97 ? -11.135 6.472 5.344 1.00 97.19 97 LEU A CA 1
ATOM 689 C C . LEU A 1 97 ? -9.873 5.883 4.703 1.00 97.19 97 LEU A C 1
ATOM 691 O O . LEU A 1 97 ? -9.653 6.070 3.509 1.00 97.19 97 LEU A O 1
ATOM 695 N N . ALA A 1 98 ? -9.081 5.119 5.461 1.00 97.25 98 ALA A N 1
ATOM 696 C CA . ALA A 1 98 ? -7.900 4.436 4.936 1.00 97.25 98 ALA A CA 1
ATOM 697 C C . ALA A 1 98 ? -8.253 3.444 3.813 1.00 97.25 98 ALA A C 1
ATOM 699 O O . ALA A 1 98 ? -7.607 3.449 2.762 1.00 97.25 98 ALA A O 1
ATOM 700 N N . ALA A 1 99 ? -9.312 2.644 3.986 1.00 97.69 99 ALA A N 1
ATOM 701 C CA . ALA A 1 99 ? -9.808 1.741 2.949 1.00 97.69 99 ALA A CA 1
ATOM 702 C C . ALA A 1 99 ? -10.252 2.516 1.697 1.00 97.69 99 ALA A C 1
ATOM 704 O O . ALA A 1 99 ? -9.822 2.197 0.588 1.00 97.69 99 ALA A O 1
ATOM 705 N N . ALA A 1 100 ? -11.055 3.569 1.872 1.00 97.44 100 ALA A N 1
ATOM 706 C CA . ALA A 1 100 ? -11.577 4.384 0.779 1.00 97.44 100 ALA A CA 1
ATOM 707 C C . ALA A 1 100 ? -10.469 5.078 -0.027 1.00 97.44 100 ALA A C 1
ATOM 709 O O . ALA A 1 100 ? -10.546 5.112 -1.251 1.00 97.44 100 ALA A O 1
ATOM 710 N N . LEU A 1 101 ? -9.426 5.591 0.636 1.00 96.69 101 LEU A N 1
ATOM 711 C CA . LEU A 1 101 ? -8.275 6.216 -0.025 1.00 96.69 101 LEU A CA 1
ATOM 712 C C . LEU A 1 101 ? -7.349 5.195 -0.697 1.00 96.69 101 LEU A C 1
ATOM 714 O O . LEU A 1 101 ? -6.724 5.509 -1.709 1.00 96.69 101 LEU A O 1
ATOM 718 N N . SER A 1 102 ? -7.277 3.967 -0.179 1.00 96.81 102 SER A N 1
ATOM 719 C CA . SER A 1 102 ? -6.434 2.913 -0.755 1.00 96.81 102 SER A CA 1
ATOM 720 C C . SER A 1 102 ? -6.958 2.423 -2.106 1.00 96.81 102 SER A C 1
ATOM 722 O O . SER A 1 102 ? -6.170 2.182 -3.017 1.00 96.81 102 SER A O 1
ATOM 724 N N . VAL A 1 103 ? -8.280 2.321 -2.280 1.00 97.62 103 VAL A N 1
ATOM 725 C CA . VAL A 1 103 ? -8.907 1.841 -3.527 1.00 97.62 103 VAL A CA 1
ATOM 726 C C . VAL A 1 103 ? -8.443 2.609 -4.780 1.00 97.62 103 VAL A C 1
ATOM 728 O O . VAL A 1 103 ? -7.932 1.964 -5.700 1.00 97.62 103 VAL A O 1
ATOM 731 N N . PRO A 1 104 ? -8.556 3.953 -4.868 1.00 97.75 104 PRO A N 1
ATOM 732 C CA . PRO A 1 104 ? -8.114 4.686 -6.052 1.00 97.75 104 PRO A CA 1
ATOM 733 C C . PRO A 1 104 ? -6.599 4.593 -6.269 1.00 97.75 104 PRO A C 1
ATOM 735 O O . PRO A 1 104 ? -6.161 4.563 -7.419 1.00 97.75 104 PRO A O 1
ATOM 738 N N . VAL A 1 105 ? -5.797 4.489 -5.203 1.00 96.25 105 VAL A N 1
ATOM 739 C CA . VAL A 1 105 ? -4.341 4.295 -5.307 1.00 96.25 105 VAL A CA 1
ATOM 740 C C . VAL A 1 105 ? -4.023 2.952 -5.961 1.00 96.25 105 VAL A C 1
ATOM 742 O O . VAL A 1 105 ? -3.259 2.907 -6.924 1.00 96.25 105 VAL A O 1
ATOM 745 N N . VAL A 1 106 ? -4.651 1.869 -5.495 1.00 97.44 106 VAL A N 1
ATOM 746 C CA . VAL A 1 106 ? -4.450 0.520 -6.045 1.00 97.44 106 VAL A CA 1
ATOM 747 C C . VAL A 1 106 ? -4.895 0.450 -7.502 1.00 97.44 106 VAL A C 1
ATOM 749 O O . VAL A 1 106 ? -4.156 -0.067 -8.338 1.00 97.44 106 VAL A O 1
ATOM 752 N N . ILE A 1 107 ? -6.062 1.016 -7.828 1.00 97.19 107 ILE A N 1
ATOM 753 C CA . ILE A 1 107 ? -6.566 1.064 -9.207 1.00 97.19 107 ILE A CA 1
ATOM 754 C C . ILE A 1 107 ? -5.592 1.838 -10.101 1.00 97.19 107 ILE A C 1
ATOM 756 O O . ILE A 1 107 ? -5.185 1.336 -11.148 1.00 97.19 107 ILE A O 1
ATOM 760 N N . THR A 1 108 ? -5.166 3.032 -9.682 1.00 97.19 108 THR A N 1
ATOM 761 C CA . THR A 1 108 ? -4.251 3.871 -10.469 1.00 97.19 108 THR A CA 1
ATOM 762 C C . THR A 1 108 ? -2.904 3.180 -10.673 1.00 97.19 108 THR A C 1
ATOM 764 O O . THR A 1 108 ? -2.392 3.155 -11.793 1.00 97.19 108 THR A O 1
ATOM 767 N N . ALA A 1 109 ? -2.349 2.552 -9.634 1.00 95.50 109 ALA A N 1
ATOM 768 C CA . ALA A 1 109 ? -1.101 1.798 -9.721 1.00 95.50 109 ALA A CA 1
ATOM 769 C C . ALA A 1 109 ? -1.220 0.587 -10.663 1.00 95.50 109 ALA A C 1
ATOM 771 O O . ALA A 1 109 ? -0.347 0.364 -11.499 1.00 95.50 109 ALA A O 1
ATOM 772 N N . ALA A 1 110 ? -2.313 -0.178 -10.584 1.00 95.56 110 ALA A N 1
ATOM 773 C CA . ALA A 1 110 ? -2.531 -1.333 -11.453 1.00 95.56 110 ALA A CA 1
ATOM 774 C C . ALA A 1 110 ? -2.700 -0.921 -12.927 1.00 95.56 110 ALA A C 1
ATOM 776 O O . ALA A 1 110 ? -2.083 -1.521 -13.810 1.00 95.56 110 ALA A O 1
ATOM 777 N N . LEU A 1 111 ? -3.485 0.130 -13.195 1.00 95.31 111 LEU A N 1
ATOM 778 C CA . LEU A 1 111 ? -3.706 0.651 -14.547 1.00 95.31 111 LEU A CA 1
ATOM 779 C C . LEU A 1 111 ? -2.420 1.212 -15.160 1.00 95.31 111 LEU A C 1
ATOM 781 O O . LEU A 1 111 ? -2.097 0.907 -16.308 1.00 95.31 111 LEU A O 1
ATOM 785 N N . THR A 1 112 ? -1.665 2.006 -14.403 1.00 94.06 112 THR A N 1
ATOM 786 C CA . THR A 1 112 ? -0.400 2.582 -14.883 1.00 94.06 112 THR A CA 1
ATOM 787 C C . THR A 1 112 ? 0.657 1.504 -15.103 1.00 94.06 112 THR A C 1
ATOM 789 O O . THR A 1 112 ? 1.309 1.508 -16.143 1.00 94.06 112 THR A O 1
ATOM 792 N N . ARG A 1 113 ? 0.757 0.502 -14.222 1.00 92.12 113 ARG A N 1
ATOM 793 C CA . ARG A 1 113 ? 1.652 -0.647 -14.423 1.00 92.12 113 ARG A CA 1
ATOM 794 C C . ARG A 1 113 ? 1.282 -1.490 -15.644 1.00 92.12 113 ARG A C 1
ATOM 796 O O . ARG A 1 113 ? 2.171 -2.030 -16.295 1.00 92.12 113 ARG A O 1
ATOM 803 N N . ALA A 1 114 ? -0.005 -1.609 -15.971 1.00 89.88 114 ALA A N 1
ATOM 804 C CA . ALA A 1 114 ? -0.444 -2.289 -17.189 1.00 89.88 114 ALA A CA 1
ATOM 805 C C . ALA A 1 114 ? -0.087 -1.504 -18.465 1.00 89.88 114 ALA A C 1
ATOM 807 O O . ALA A 1 114 ? 0.149 -2.110 -19.506 1.00 89.88 114 ALA A O 1
ATOM 808 N N . ARG A 1 115 ? -0.044 -0.166 -18.388 1.00 89.06 115 ARG A N 1
ATOM 809 C CA . ARG A 1 115 ? 0.305 0.720 -19.512 1.00 89.06 115 ARG A CA 1
ATOM 810 C C . ARG A 1 115 ? 1.809 0.904 -19.701 1.00 89.06 115 ARG A C 1
ATOM 812 O O . ARG A 1 115 ? 2.238 1.074 -20.836 1.00 89.06 115 ARG A O 1
ATOM 819 N N . TYR A 1 116 ? 2.587 0.854 -18.621 1.00 88.12 116 TYR A N 1
ATOM 820 C CA . TYR A 1 116 ? 4.030 1.099 -18.630 1.00 88.12 116 TYR A CA 1
ATOM 821 C C . TYR A 1 116 ? 4.791 -0.063 -17.956 1.00 88.12 116 TYR A C 1
ATOM 823 O O . TYR A 1 116 ? 5.129 0.020 -16.770 1.00 88.12 116 TYR A O 1
ATOM 831 N N . PRO A 1 117 ? 5.072 -1.161 -18.689 1.00 70.94 117 PRO A N 1
ATOM 832 C CA . PRO A 1 117 ? 5.643 -2.390 -18.124 1.00 70.94 117 PRO A CA 1
ATOM 833 C C . PRO A 1 117 ? 7.077 -2.257 -17.572 1.00 70.94 117 PRO A C 1
ATOM 835 O O . PRO A 1 117 ? 7.486 -3.097 -16.770 1.00 70.94 117 PRO A O 1
ATOM 838 N N . GLY A 1 118 ? 7.811 -1.200 -17.950 1.00 70.62 118 GLY A N 1
ATOM 839 C CA . GLY A 1 118 ? 9.240 -0.994 -17.658 1.00 70.62 118 GLY A CA 1
ATOM 840 C C . GLY A 1 118 ? 10.141 -1.374 -18.843 1.00 70.62 118 GLY A C 1
ATOM 841 O O . GLY A 1 118 ? 9.702 -2.100 -19.735 1.00 70.62 118 GLY A O 1
ATOM 842 N N . SER A 1 119 ? 11.386 -0.881 -18.867 1.00 66.94 119 SER A N 1
ATOM 843 C CA . SER A 1 119 ? 12.320 -1.050 -20.000 1.00 66.94 119 SER A CA 1
ATOM 844 C C . SER A 1 119 ? 12.703 -2.511 -20.278 1.00 66.94 119 SER A C 1
ATOM 846 O O . SER A 1 119 ? 12.750 -2.920 -21.431 1.00 66.94 119 SER A O 1
ATOM 848 N N . MET A 1 120 ? 12.859 -3.327 -19.232 1.00 63.19 120 MET A N 1
ATOM 849 C CA . MET A 1 120 ? 13.258 -4.743 -19.329 1.00 63.19 120 MET A CA 1
ATOM 850 C C . MET A 1 120 ? 12.291 -5.613 -20.154 1.00 63.19 120 MET A C 1
ATOM 852 O O . MET A 1 120 ? 12.711 -6.535 -20.844 1.00 63.19 120 MET A O 1
ATOM 856 N N . LEU A 1 121 ? 10.982 -5.339 -20.083 1.00 61.16 121 LEU A N 1
ATOM 857 C CA . LEU A 1 121 ? 9.983 -6.068 -20.876 1.00 61.16 121 LEU A CA 1
ATOM 858 C C . LEU A 1 121 ? 9.935 -5.576 -22.327 1.00 61.16 121 LEU A C 1
ATOM 860 O O . LEU A 1 121 ? 9.569 -6.350 -23.203 1.00 61.16 121 LEU A O 1
ATOM 864 N N . ALA A 1 122 ? 10.287 -4.311 -22.579 1.00 60.50 122 ALA A N 1
ATOM 865 C CA . ALA A 1 122 ? 10.375 -3.778 -23.935 1.00 60.50 122 ALA A CA 1
ATOM 866 C C . ALA A 1 122 ? 11.556 -4.410 -24.689 1.00 60.50 122 ALA A C 1
ATOM 868 O O . ALA A 1 122 ? 11.356 -4.895 -25.798 1.00 60.50 122 ALA A O 1
ATOM 869 N N . GLU A 1 123 ? 12.721 -4.515 -24.041 1.00 62.78 123 GLU A N 1
ATOM 870 C CA . GLU A 1 123 ? 13.906 -5.200 -24.585 1.00 62.78 123 GLU A CA 1
ATOM 871 C C . GLU A 1 123 ? 13.627 -6.677 -24.906 1.00 62.78 123 GLU A C 1
ATOM 873 O O . GLU A 1 123 ? 13.913 -7.132 -26.008 1.00 62.78 123 GLU A O 1
ATOM 878 N N . GLN A 1 124 ? 12.990 -7.421 -23.994 1.00 64.44 124 GLN A N 1
ATOM 879 C CA . GLN A 1 124 ? 12.660 -8.837 -24.226 1.00 64.44 124 GLN A CA 1
ATOM 880 C C . GLN A 1 124 ? 11.647 -9.053 -25.361 1.00 64.44 124 GLN A C 1
ATOM 882 O O . GLN A 1 124 ? 11.720 -10.053 -26.072 1.00 64.44 124 GLN A O 1
ATOM 887 N N . VAL A 1 125 ? 10.677 -8.147 -25.525 1.00 66.25 125 VAL A N 1
ATOM 888 C CA . VAL A 1 125 ? 9.712 -8.212 -26.636 1.00 66.25 125 VAL A CA 1
ATOM 889 C C . VAL A 1 125 ? 10.396 -7.903 -27.968 1.00 66.25 125 VAL A C 1
ATOM 891 O O . VAL A 1 125 ? 10.069 -8.537 -28.967 1.00 66.25 125 VAL A O 1
ATOM 894 N N . GLU A 1 126 ? 11.341 -6.966 -27.987 1.00 72.19 126 GLU A N 1
ATOM 895 C CA . GLU A 1 126 ? 12.119 -6.619 -29.178 1.00 72.19 126 GLU A CA 1
ATOM 896 C C . GLU A 1 126 ? 13.072 -7.753 -29.587 1.00 72.19 126 GLU A C 1
ATOM 898 O O . GLU A 1 126 ? 13.120 -8.117 -30.761 1.00 72.19 126 GLU A O 1
ATOM 903 N N . GLU A 1 127 ? 13.735 -8.398 -28.622 1.00 73.94 127 GLU A N 1
ATOM 904 C CA . GLU A 1 127 ? 14.595 -9.568 -28.849 1.00 73.94 127 GLU A CA 1
ATOM 905 C C . GLU A 1 127 ? 13.810 -10.768 -29.412 1.00 73.94 127 GLU A C 1
ATOM 907 O O . GLU A 1 127 ? 14.264 -11.416 -30.353 1.00 73.94 127 GLU A O 1
ATOM 912 N N . LEU A 1 128 ? 12.595 -11.018 -28.907 1.00 75.12 128 LEU A N 1
ATOM 913 C CA . LEU A 1 128 ? 11.693 -12.067 -29.411 1.00 75.12 128 LEU A CA 1
ATOM 914 C C . LEU A 1 128 ? 11.068 -11.745 -30.778 1.00 75.12 128 LEU A C 1
ATOM 916 O O . LEU A 1 128 ? 10.669 -12.662 -31.490 1.00 75.12 128 LEU A O 1
ATOM 920 N N . ALA A 1 129 ? 10.924 -10.466 -31.132 1.00 77.69 129 ALA A N 1
ATOM 921 C CA . ALA A 1 129 ? 10.397 -10.038 -32.431 1.00 77.69 129 ALA A CA 1
ATOM 922 C C . ALA A 1 129 ? 11.484 -9.961 -33.520 1.00 77.69 129 ALA A C 1
ATOM 924 O O . ALA A 1 129 ? 11.159 -9.950 -34.707 1.00 77.69 129 ALA A O 1
ATOM 925 N N . GLY A 1 130 ? 12.758 -9.885 -33.119 1.00 73.19 130 GLY A N 1
ATOM 926 C CA . GLY A 1 130 ? 13.924 -9.876 -34.004 1.00 73.19 130 GLY A CA 1
ATOM 927 C C . GLY A 1 130 ? 14.499 -11.259 -34.347 1.00 73.19 130 GLY A C 1
ATOM 928 O O . GLY A 1 130 ? 15.399 -11.326 -35.186 1.00 73.19 130 GLY A O 1
ATOM 929 N N . SER A 1 131 ? 14.003 -12.336 -33.724 1.00 53.03 131 SER A N 1
ATOM 930 C CA . SER A 1 131 ? 14.380 -13.744 -33.962 1.00 53.03 131 SER A CA 1
ATOM 931 C C . SER A 1 131 ? 13.336 -14.504 -34.775 1.00 53.03 131 SER A C 1
ATOM 933 O O . SER A 1 131 ? 13.731 -15.302 -35.652 1.00 53.03 131 SER A O 1
#

Foldseek 3Di:
DQLLVLLLQLLVLQLVLLLQCLVDVPPVSPVSSVVSPVSNCVGNVVSVLVQQCQLCVVPSVVSNVVSVVVVVVCVVVLVVVVVVCVVVVNSNVSSVVSSVVSVVVSVVSSVVCNVRVGPVVVVVVVVVVVD